Protein AF-A0A844GE76-F1 (afdb_monomer)

Organism: NCBI:txid2675226

Solvent-accessible surface area (backbone atoms only — not comparable to full-atom values): 5757 Å² total; per-residue (Å²): 130,85,81,65,62,63,61,54,39,50,53,49,34,41,53,36,42,51,51,42,37,50,29,60,76,69,66,41,64,89,55,37,62,63,42,48,53,51,31,50,55,39,46,53,51,49,54,50,45,46,73,75,65,51,81,76,52,75,66,51,49,54,48,51,52,51,38,51,53,47,51,53,51,43,51,52,54,53,53,54,50,53,52,51,53,54,53,52,52,51,52,53,53,52,51,53,52,49,45,69,73,68,62,126

pLDDT: mean 92.46, std 10.25, range [39.12, 98.38]

Mean predicted aligned error: 5.04 Å

Radius of gyration: 20.57 Å; Cα contacts (8 Å, |Δi|>4): 56; chains: 1; bounding box: 53×22×64 Å

Secondary structure (DSSP, 8-state):
----HHHHHHHHHHHHHHHHHHHHHTT-HHHHHHHHHHHHHHHHHHHHHHHTTPPPPHHHHHHHHHHHHHHHHHHHHHHHHHHHHHHHHHHHHHHHHHHHHH--

Structure (mmCIF, N/CA/C/O backbone):
data_AF-A0A844GE76-F1
#
_entry.id   AF-A0A844GE76-F1
#
loop_
_atom_site.group_PDB
_atom_site.id
_atom_site.type_symbol
_atom_site.label_atom_id
_atom_site.label_alt_id
_atom_site.label_comp_id
_atom_site.label_asym_id
_atom_site.label_entity_id
_atom_site.label_seq_id
_atom_site.pdbx_PDB_ins_code
_atom_site.Cartn_x
_atom_site.Cartn_y
_atom_site.Cartn_z
_atom_site.occupancy
_atom_site.B_iso_or_equiv
_atom_site.auth_seq_id
_atom_site.auth_comp_id
_atom_site.auth_asym_id
_atom_site.auth_atom_id
_atom_site.pdbx_PDB_model_num
ATOM 1 N N . MET A 1 1 ? -15.364 6.011 30.768 1.00 39.12 1 MET A N 1
ATOM 2 C CA . MET A 1 1 ? -15.535 5.938 29.303 1.00 39.12 1 MET A CA 1
ATOM 3 C C . MET A 1 1 ? -14.552 4.885 2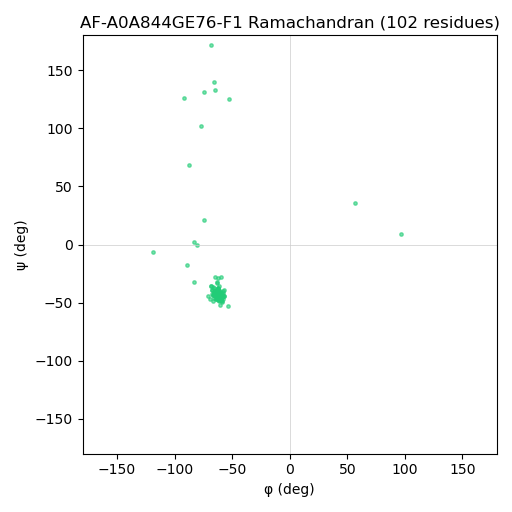8.827 1.00 39.12 1 MET A C 1
ATOM 5 O O . MET A 1 1 ? -13.398 5.011 29.217 1.00 39.12 1 MET A O 1
ATOM 9 N N . PRO A 1 2 ? -14.982 3.798 28.168 1.00 44.31 2 PRO A N 1
ATOM 10 C CA . PRO A 1 2 ? -14.039 2.800 27.675 1.00 44.31 2 PRO A CA 1
ATOM 11 C C . PRO A 1 2 ? -13.168 3.427 26.575 1.00 44.31 2 PRO A C 1
ATOM 13 O O . PRO A 1 2 ? -13.649 4.252 25.802 1.00 44.31 2 PRO A O 1
ATOM 16 N N . ASP A 1 3 ? -11.881 3.093 26.597 1.00 51.91 3 ASP A N 1
ATOM 17 C CA . ASP A 1 3 ? -10.811 3.658 25.772 1.00 51.91 3 ASP A CA 1
ATOM 18 C C . ASP A 1 3 ? -11.127 3.617 24.263 1.00 51.91 3 ASP A C 1
ATOM 20 O O . ASP A 1 3 ? -11.341 2.547 23.702 1.00 51.91 3 ASP A O 1
ATOM 24 N N . ASN A 1 4 ? -11.061 4.766 23.580 1.00 65.81 4 ASN A N 1
ATOM 25 C CA . ASN A 1 4 ? -11.274 4.915 22.127 1.00 65.81 4 ASN A CA 1
ATOM 26 C C . ASN A 1 4 ? -10.097 4.400 21.261 1.00 65.81 4 ASN A C 1
ATOM 28 O O . ASN A 1 4 ? -9.922 4.809 20.117 1.00 65.81 4 ASN A O 1
ATOM 32 N N . LYS A 1 5 ? -9.253 3.516 21.809 1.00 85.81 5 LYS A N 1
ATOM 33 C CA . LYS A 1 5 ? -7.946 3.149 21.236 1.00 85.81 5 LYS A CA 1
ATOM 34 C C . LYS A 1 5 ? -8.053 2.478 19.866 1.00 85.81 5 LYS A C 1
ATOM 36 O O . LYS A 1 5 ? -7.220 2.749 19.005 1.00 85.81 5 LYS A O 1
ATOM 41 N N . LEU A 1 6 ? -9.054 1.621 19.652 1.00 93.38 6 LEU A N 1
ATOM 42 C CA . LEU A 1 6 ? -9.251 0.957 18.362 1.00 93.38 6 LEU A CA 1
ATOM 43 C C . LEU A 1 6 ? -9.749 1.923 17.283 1.00 93.38 6 LEU A C 1
ATOM 45 O O . LEU A 1 6 ? -9.214 1.904 16.179 1.00 93.38 6 LEU A O 1
ATOM 49 N N . ALA A 1 7 ? -10.715 2.788 17.596 1.00 94.31 7 ALA A N 1
ATOM 50 C CA . ALA A 1 7 ? -11.217 3.779 16.644 1.00 94.31 7 ALA A CA 1
ATOM 51 C C . ALA A 1 7 ? -10.105 4.757 16.223 1.00 94.31 7 ALA A C 1
ATOM 53 O O . ALA A 1 7 ? -9.922 5.020 15.036 1.00 94.31 7 ALA A O 1
ATOM 54 N N . ASP A 1 8 ? -9.280 5.206 17.176 1.00 95.31 8 ASP A N 1
ATOM 55 C CA . ASP A 1 8 ? -8.118 6.051 16.883 1.00 95.31 8 ASP A CA 1
ATOM 56 C C . ASP A 1 8 ? -7.123 5.331 15.952 1.00 95.31 8 ASP A C 1
ATOM 58 O O . ASP A 1 8 ? -6.596 5.932 15.014 1.00 95.31 8 ASP A O 1
ATOM 62 N N . LYS A 1 9 ? -6.905 4.023 16.153 1.00 96.31 9 LYS A N 1
ATOM 63 C CA . LYS A 1 9 ? -6.057 3.201 15.273 1.00 96.31 9 LYS A CA 1
ATOM 64 C C . LYS A 1 9 ? -6.657 2.991 13.885 1.00 96.31 9 LYS A C 1
ATOM 66 O O . LYS A 1 9 ? -5.918 2.981 12.906 1.00 96.31 9 LYS A O 1
ATOM 71 N N . VAL A 1 10 ? -7.977 2.864 13.775 1.00 97.56 10 VAL A N 1
ATOM 72 C CA . VAL A 1 10 ? -8.673 2.787 12.481 1.00 97.56 10 VAL A CA 1
ATOM 73 C C . VAL A 1 10 ? -8.525 4.102 11.707 1.00 97.56 10 VAL A C 1
ATOM 75 O O . VAL A 1 10 ? -8.218 4.075 10.514 1.00 97.56 10 VAL A O 1
ATOM 78 N N . LEU A 1 11 ? -8.655 5.248 12.379 1.00 97.62 11 LEU A N 1
ATOM 79 C CA . LEU A 1 11 ? -8.423 6.564 11.774 1.00 97.62 11 LEU A CA 1
ATOM 80 C C . LEU A 1 11 ? -6.957 6.764 11.366 1.00 97.62 11 LEU A C 1
ATOM 82 O O . LEU A 1 11 ? -6.677 7.278 10.282 1.00 97.62 11 LEU A O 1
ATOM 86 N N . GLU A 1 12 ? -6.013 6.329 12.202 1.00 97.88 12 GLU A N 1
ATOM 87 C CA . GLU A 1 12 ? -4.584 6.359 11.880 1.00 97.88 12 GLU A CA 1
ATOM 88 C C . GLU A 1 12 ? -4.271 5.514 10.638 1.00 97.88 12 GLU A C 1
ATOM 90 O O . GLU A 1 12 ? -3.570 5.982 9.738 1.00 97.88 12 GLU A O 1
ATOM 95 N N . LEU A 1 13 ? -4.833 4.305 10.554 1.00 98.19 13 LEU A N 1
ATOM 96 C CA . LEU A 1 13 ? -4.685 3.422 9.401 1.00 98.19 13 LEU A CA 1
ATOM 97 C C . LEU A 1 13 ? -5.252 4.057 8.125 1.00 98.19 13 LEU A C 1
ATOM 99 O O . LEU A 1 13 ? -4.625 3.967 7.069 1.00 98.19 13 LEU A O 1
ATOM 103 N N . ALA A 1 14 ? -6.402 4.729 8.219 1.00 98.31 14 ALA A N 1
ATOM 104 C CA . ALA A 1 14 ? -7.006 5.443 7.097 1.00 98.31 14 ALA A CA 1
ATOM 105 C C . ALA A 1 14 ? -6.138 6.601 6.598 1.00 98.31 14 ALA A C 1
ATOM 107 O O . ALA A 1 14 ? -5.917 6.737 5.394 1.00 98.31 14 ALA A O 1
ATOM 108 N N . ARG A 1 15 ? -5.575 7.392 7.517 1.00 98.38 15 ARG A N 1
ATOM 109 C CA . ARG A 1 15 ? -4.623 8.456 7.174 1.00 98.38 15 ARG A CA 1
ATOM 110 C C . ARG A 1 15 ? -3.388 7.888 6.468 1.00 98.38 15 ARG A C 1
ATOM 112 O O . ARG A 1 15 ? -2.999 8.399 5.423 1.00 98.38 15 ARG A O 1
ATOM 119 N N . LEU A 1 16 ? -2.796 6.821 7.010 1.00 98.12 16 LEU A N 1
ATOM 120 C CA . LEU A 1 16 ? -1.626 6.168 6.414 1.00 98.12 16 LEU A CA 1
ATOM 121 C C . LEU A 1 16 ? -1.937 5.593 5.025 1.00 98.12 16 LEU A C 1
ATOM 123 O O . LEU A 1 16 ? -1.103 5.690 4.129 1.00 98.12 16 LEU A O 1
ATOM 127 N N . ALA A 1 17 ? -3.134 5.037 4.819 1.00 97.94 17 ALA A N 1
ATOM 128 C CA . ALA A 1 17 ? -3.564 4.542 3.513 1.00 97.94 17 ALA A CA 1
ATOM 129 C C . ALA A 1 17 ? -3.636 5.651 2.459 1.00 97.94 17 ALA A C 1
ATOM 131 O O . ALA A 1 17 ? -3.130 5.472 1.350 1.00 97.94 17 ALA A O 1
ATOM 132 N N . GLU A 1 18 ? -4.191 6.809 2.813 1.00 97.75 18 GLU A N 1
ATOM 133 C CA . GLU A 1 18 ? -4.240 7.957 1.906 1.00 97.75 18 GLU A CA 1
ATOM 134 C C . GLU A 1 18 ? -2.850 8.558 1.643 1.00 97.75 18 GLU A C 1
ATOM 136 O O . GLU A 1 18 ? -2.552 8.961 0.518 1.00 97.75 18 GLU A O 1
ATOM 141 N N . GLU A 1 19 ? -1.962 8.569 2.640 1.00 97.25 19 GLU A N 1
ATOM 142 C CA . GLU A 1 19 ? -0.574 9.016 2.468 1.00 97.25 19 GLU A CA 1
ATOM 143 C C . GLU A 1 19 ? 0.223 8.092 1.547 1.00 97.25 19 GLU A C 1
ATOM 145 O O . GLU A 1 19 ? 0.929 8.574 0.660 1.00 97.25 19 GLU A O 1
ATOM 150 N N . VAL A 1 20 ? 0.072 6.772 1.699 1.00 97.25 20 VAL A N 1
ATOM 151 C CA . VAL A 1 20 ? 0.656 5.786 0.778 1.00 97.25 20 VAL A CA 1
ATOM 152 C C . VAL A 1 20 ? 0.096 5.986 -0.630 1.00 97.25 20 VAL A C 1
ATOM 154 O O . VAL A 1 20 ? 0.868 6.054 -1.585 1.00 97.25 20 VAL A O 1
ATOM 157 N N . ARG A 1 21 ? -1.225 6.148 -0.775 1.00 96.31 21 ARG A N 1
ATOM 158 C CA . ARG A 1 21 ? -1.862 6.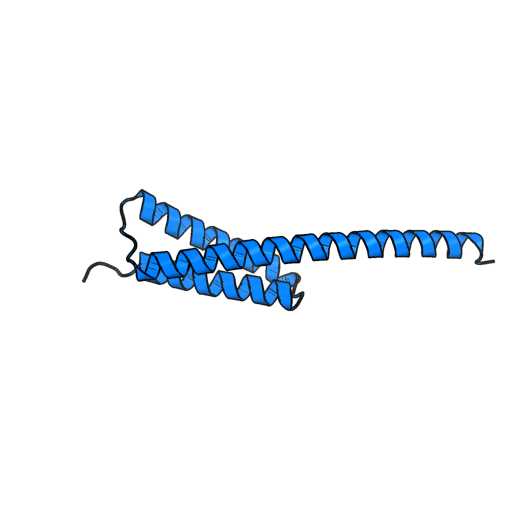394 -2.077 1.00 96.31 21 ARG A CA 1
ATOM 159 C C . ARG A 1 21 ? -1.317 7.651 -2.747 1.00 96.31 21 ARG A C 1
ATOM 161 O O . ARG A 1 21 ? -0.879 7.591 -3.894 1.00 96.31 21 ARG A O 1
ATOM 168 N N . THR A 1 22 ? -1.266 8.761 -2.016 1.00 95.94 22 THR A N 1
ATOM 169 C CA . THR A 1 22 ? -0.706 10.034 -2.492 1.00 95.94 22 THR A CA 1
ATOM 170 C C . THR A 1 22 ? 0.754 9.868 -2.902 1.00 95.94 22 THR A C 1
ATOM 172 O O . THR A 1 22 ? 1.154 10.304 -3.977 1.00 95.94 22 THR A O 1
ATOM 175 N N . CYS A 1 23 ? 1.546 9.173 -2.087 1.00 95.44 23 CYS A N 1
ATOM 176 C CA . CYS A 1 23 ? 2.948 8.894 -2.364 1.00 95.44 23 CYS A CA 1
ATOM 177 C C . CYS A 1 23 ? 3.143 8.115 -3.678 1.00 95.44 23 CYS A C 1
ATOM 179 O O . CYS A 1 23 ? 4.027 8.463 -4.464 1.00 95.44 23 CYS A O 1
ATOM 181 N N . VAL A 1 24 ? 2.301 7.112 -3.949 1.00 94.44 24 VAL A N 1
ATOM 182 C CA . VAL A 1 24 ? 2.336 6.340 -5.202 1.00 94.44 24 VAL A CA 1
ATOM 183 C C . VAL A 1 24 ? 1.897 7.186 -6.397 1.00 94.44 24 VAL A C 1
ATOM 185 O O . VAL A 1 24 ? 2.597 7.205 -7.409 1.00 94.44 24 VAL A O 1
ATOM 188 N N . VAL A 1 25 ? 0.792 7.930 -6.276 1.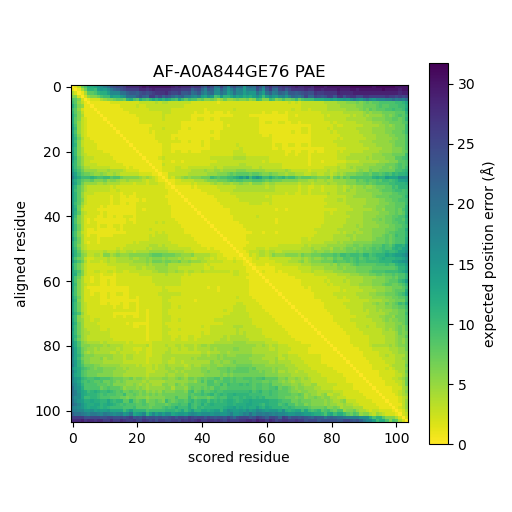00 94.00 25 VAL A N 1
ATOM 189 C CA . VAL A 1 25 ? 0.282 8.817 -7.338 1.00 94.00 25 VAL A CA 1
ATOM 190 C C . VAL A 1 25 ? 1.312 9.887 -7.711 1.00 94.00 25 VAL A C 1
ATOM 192 O O . VAL A 1 25 ? 1.556 10.138 -8.890 1.00 94.00 25 VAL A O 1
ATOM 195 N N . GLU A 1 26 ? 1.967 10.483 -6.717 1.00 94.12 26 GLU A N 1
ATOM 196 C CA . GLU A 1 26 ? 2.991 11.514 -6.908 1.00 94.12 26 GLU A CA 1
ATOM 197 C C . GLU A 1 26 ? 4.389 10.946 -7.201 1.00 94.12 26 GLU A C 1
ATOM 199 O O . GLU A 1 26 ? 5.340 11.7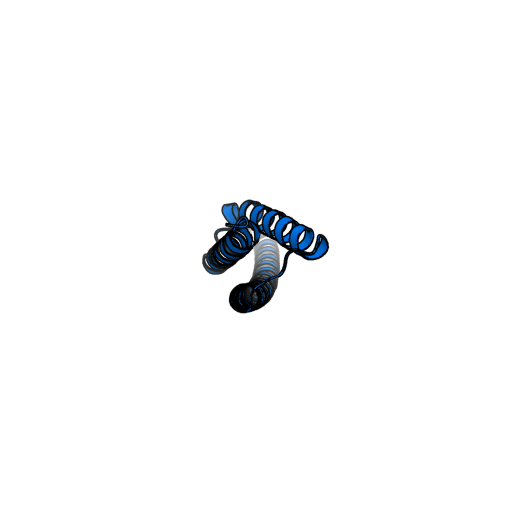17 -7.342 1.00 94.12 26 GLU A O 1
ATOM 204 N N . ARG A 1 27 ? 4.538 9.616 -7.300 1.00 89.81 27 ARG A N 1
ATOM 205 C CA . ARG A 1 27 ? 5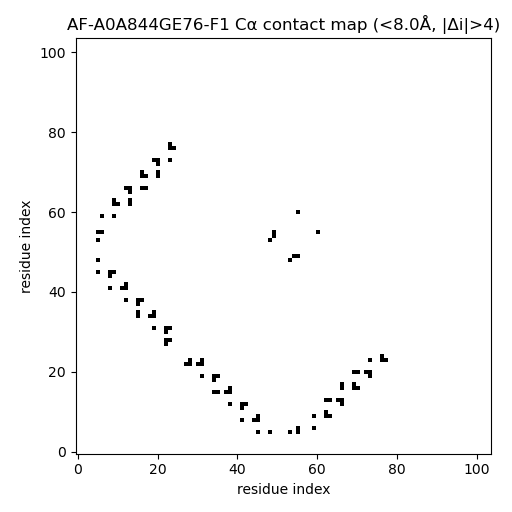.815 8.939 -7.585 1.00 89.81 27 ARG A CA 1
ATOM 206 C C . ARG A 1 27 ? 6.934 9.289 -6.583 1.00 89.81 27 ARG A C 1
ATOM 208 O O . ARG A 1 27 ? 8.107 9.379 -6.940 1.00 89.81 27 ARG A O 1
ATOM 215 N N . LYS A 1 28 ? 6.591 9.485 -5.306 1.00 90.88 28 LYS A N 1
ATOM 216 C CA . LYS A 1 28 ? 7.526 9.855 -4.222 1.00 90.88 28 LYS A CA 1
ATOM 217 C C . LYS A 1 28 ? 8.166 8.627 -3.564 1.00 90.88 28 LYS A C 1
ATOM 219 O O . LYS A 1 28 ? 7.910 8.324 -2.403 1.00 90.88 28 LYS A O 1
ATOM 224 N N . PHE A 1 29 ? 9.016 7.914 -4.295 1.00 78.06 29 PHE A N 1
ATOM 225 C CA . PHE A 1 29 ? 9.475 6.569 -3.911 1.00 78.06 29 PHE A CA 1
ATOM 226 C C . PHE A 1 29 ? 10.269 6.483 -2.607 1.00 78.06 29 PHE A C 1
ATOM 228 O O . PHE A 1 29 ? 10.123 5.502 -1.879 1.00 78.06 29 PHE A O 1
ATOM 235 N N . ASP A 1 30 ? 11.035 7.518 -2.267 1.00 88.38 30 ASP A N 1
ATOM 236 C CA . ASP A 1 30 ? 11.826 7.538 -1.030 1.00 88.38 30 ASP A CA 1
ATOM 237 C C . ASP A 1 30 ? 10.941 7.471 0.226 1.00 88.38 30 ASP A C 1
ATOM 239 O O . ASP A 1 30 ? 11.341 6.926 1.255 1.00 88.38 30 ASP A O 1
ATOM 243 N N . ALA A 1 31 ? 9.711 7.988 0.135 1.00 89.69 31 ALA A N 1
ATOM 244 C CA . ALA A 1 31 ? 8.743 7.979 1.227 1.00 89.69 31 ALA A CA 1
ATOM 245 C C . ALA A 1 31 ? 7.860 6.717 1.245 1.00 89.69 31 ALA A C 1
ATOM 247 O O . ALA A 1 31 ? 7.263 6.409 2.277 1.00 89.69 31 ALA A O 1
ATOM 248 N N . LEU A 1 32 ? 7.789 5.959 0.144 1.00 92.44 32 LEU A N 1
ATOM 249 C CA . LEU A 1 32 ? 6.833 4.858 -0.005 1.00 92.44 32 LEU A CA 1
ATOM 250 C C . LEU A 1 32 ? 7.122 3.698 0.949 1.00 92.44 32 LEU A C 1
ATOM 252 O O . LEU A 1 32 ? 6.218 3.209 1.626 1.00 92.44 32 LEU A O 1
ATOM 256 N N . ALA A 1 33 ? 8.379 3.256 1.004 1.00 91.94 33 ALA A N 1
ATOM 257 C CA . ALA A 1 33 ? 8.792 2.139 1.849 1.00 91.94 33 ALA A CA 1
ATOM 258 C C . ALA A 1 33 ? 8.541 2.398 3.350 1.00 91.94 33 ALA A C 1
ATOM 260 O O . ALA A 1 33 ? 7.877 1.568 3.979 1.00 91.94 33 ALA A O 1
ATOM 261 N N . PRO A 1 34 ? 8.988 3.527 3.946 1.00 95.62 34 PRO A N 1
ATOM 262 C CA . PRO A 1 34 ? 8.716 3.792 5.357 1.00 95.62 34 PRO A CA 1
ATOM 263 C C . PRO A 1 34 ? 7.222 3.993 5.653 1.00 95.62 34 PRO A C 1
ATOM 265 O O . PRO A 1 34 ? 6.754 3.501 6.679 1.00 95.62 34 PRO A O 1
ATOM 268 N N . LEU A 1 35 ? 6.454 4.647 4.770 1.00 96.25 35 LEU A N 1
ATOM 269 C CA . LEU A 1 35 ? 5.005 4.821 4.959 1.00 96.25 35 LEU A CA 1
ATOM 270 C C . LEU A 1 35 ? 4.247 3.489 4.894 1.00 96.25 35 LEU A C 1
ATOM 272 O O . LEU A 1 35 ? 3.391 3.229 5.736 1.00 96.25 35 LEU A O 1
ATOM 276 N N . SER A 1 36 ? 4.600 2.615 3.949 1.00 95.19 36 SER A N 1
ATOM 277 C CA . SER A 1 36 ? 3.982 1.287 3.825 1.00 95.19 36 SER A CA 1
ATOM 278 C C . SER A 1 36 ? 4.259 0.421 5.057 1.00 95.19 36 SER A C 1
ATOM 280 O O . SER A 1 36 ? 3.366 -0.270 5.541 1.00 95.19 36 SER A O 1
ATOM 282 N N . ALA A 1 37 ? 5.473 0.495 5.615 1.00 96.19 37 ALA A N 1
ATOM 283 C CA . ALA A 1 37 ? 5.816 -0.212 6.849 1.00 96.19 37 ALA A CA 1
ATOM 284 C C . ALA A 1 37 ? 5.007 0.297 8.057 1.00 96.19 37 ALA A C 1
ATOM 286 O O . ALA A 1 37 ? 4.539 -0.501 8.867 1.00 96.19 37 ALA A O 1
ATOM 287 N N . GLN A 1 38 ? 4.802 1.615 8.164 1.00 97.50 38 GLN A N 1
ATOM 288 C CA . GLN A 1 38 ? 3.948 2.198 9.205 1.00 97.50 38 GLN A CA 1
ATOM 289 C C . GLN A 1 38 ? 2.485 1.772 9.043 1.00 97.50 38 GLN A C 1
ATOM 291 O O . GLN A 1 38 ? 1.838 1.424 10.032 1.00 97.50 38 GLN A O 1
ATOM 296 N N . GLN A 1 39 ? 1.973 1.764 7.807 1.00 97.75 39 GLN A N 1
ATOM 297 C CA . GLN A 1 39 ? 0.621 1.300 7.504 1.00 97.75 39 GLN A CA 1
ATOM 298 C C . GLN A 1 39 ? 0.422 -0.161 7.932 1.00 97.75 39 GLN A C 1
ATOM 300 O O . GLN A 1 39 ? -0.583 -0.473 8.570 1.00 97.75 39 GLN A O 1
ATOM 305 N N . GLU A 1 40 ? 1.378 -1.042 7.627 1.00 97.06 40 GLU A N 1
ATOM 306 C CA . GLU A 1 40 ? 1.284 -2.464 7.970 1.00 97.06 40 GLU A CA 1
ATOM 307 C C . GLU A 1 40 ? 1.341 -2.693 9.488 1.00 97.06 40 GLU A C 1
ATOM 309 O O . GLU A 1 40 ? 0.506 -3.411 10.029 1.00 97.06 40 GLU A O 1
ATOM 314 N N . LEU A 1 41 ? 2.229 -1.998 10.208 1.00 97.25 41 LEU A N 1
ATOM 315 C CA . LEU A 1 41 ? 2.281 -2.058 11.675 1.00 97.25 41 LEU A CA 1
ATOM 316 C C . LEU A 1 41 ? 0.957 -1.599 12.319 1.00 97.25 41 LEU A C 1
ATOM 318 O O . LEU A 1 41 ? 0.469 -2.187 13.292 1.00 97.25 41 LEU A O 1
ATOM 322 N N . CYS A 1 42 ? 0.363 -0.529 11.784 1.00 97.25 42 CYS A N 1
ATOM 323 C CA . CYS A 1 42 ? 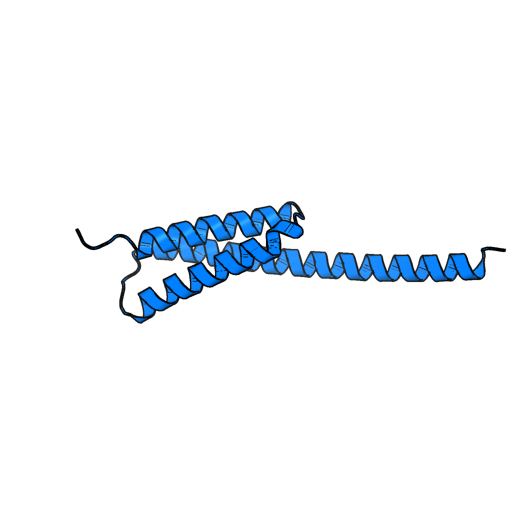-0.921 -0.023 12.255 1.00 97.25 42 CYS A CA 1
ATOM 324 C C . CYS A 1 42 ? -2.044 -1.040 11.994 1.00 97.25 42 CYS A C 1
ATOM 326 O O . CYS A 1 42 ? -2.839 -1.331 12.890 1.00 97.25 42 CYS A O 1
ATOM 328 N N . LEU A 1 43 ? -2.058 -1.656 10.808 1.00 96.88 43 LEU A N 1
ATOM 329 C CA . LEU A 1 43 ? -2.997 -2.719 10.462 1.00 96.88 43 LEU A CA 1
ATOM 330 C C . LEU A 1 43 ? -2.870 -3.927 11.393 1.00 96.88 43 LEU A C 1
ATOM 332 O O . LEU A 1 43 ? -3.886 -4.415 11.885 1.00 96.88 43 LEU A O 1
ATOM 336 N N . GLU A 1 44 ? -1.653 -4.401 11.662 1.00 97.25 44 GLU A N 1
ATOM 337 C CA . GLU A 1 44 ? -1.416 -5.505 12.598 1.00 97.25 44 GLU A CA 1
ATOM 338 C C . GLU A 1 44 ? -1.985 -5.194 13.986 1.00 97.25 44 GLU A C 1
ATOM 340 O O . GLU A 1 44 ? -2.609 -6.054 14.612 1.00 97.25 44 GLU A O 1
ATOM 345 N N . THR A 1 45 ? -1.844 -3.944 14.435 1.00 95.88 45 THR A N 1
ATOM 346 C CA . THR A 1 45 ? -2.403 -3.470 15.708 1.00 95.88 45 THR A CA 1
ATOM 347 C C . THR A 1 45 ? -3.934 -3.523 15.707 1.00 95.88 45 THR A C 1
ATOM 349 O O . THR A 1 45 ? -4.529 -4.060 16.642 1.00 95.88 45 THR A O 1
ATOM 352 N N . VAL A 1 46 ? -4.580 -3.025 14.646 1.00 96.19 46 VAL A N 1
ATOM 353 C CA . VAL A 1 46 ? -6.045 -3.086 14.480 1.00 96.19 46 VAL A CA 1
ATOM 354 C C . VAL A 1 46 ? -6.528 -4.539 14.451 1.00 96.19 46 VAL A C 1
ATOM 356 O O . VAL A 1 46 ? -7.472 -4.899 15.154 1.00 96.19 46 VAL A O 1
ATOM 359 N N . LEU A 1 47 ? -5.864 -5.406 13.681 1.00 95.75 47 LEU A N 1
ATOM 360 C CA . LEU A 1 47 ? -6.218 -6.823 13.576 1.00 95.75 47 LEU A CA 1
ATOM 361 C C . LEU A 1 47 ? -6.073 -7.552 14.915 1.00 95.75 47 LEU A C 1
ATOM 363 O O . LEU A 1 47 ? -6.907 -8.398 15.244 1.00 95.75 47 LEU A O 1
ATOM 367 N N . LEU A 1 48 ? -5.031 -7.242 15.687 1.00 95.69 48 LEU A N 1
ATOM 368 C CA . LEU A 1 48 ? -4.815 -7.827 17.005 1.00 95.69 48 LEU A CA 1
ATOM 369 C C . LEU A 1 48 ? -5.927 -7.434 17.984 1.00 95.69 48 LEU A C 1
ATOM 371 O O . LEU A 1 48 ? -6.477 -8.317 18.639 1.00 95.69 48 LEU A O 1
ATOM 375 N N . ALA A 1 49 ? -6.293 -6.152 18.043 1.00 93.31 49 ALA A N 1
ATOM 376 C CA . ALA A 1 49 ? -7.377 -5.653 18.893 1.00 93.31 49 ALA A CA 1
ATOM 377 C C . ALA A 1 49 ? -8.715 -6.349 18.581 1.00 93.31 49 ALA A C 1
ATOM 379 O O . ALA A 1 49 ? -9.383 -6.879 19.472 1.00 93.31 49 ALA A O 1
ATOM 380 N N . VAL A 1 50 ? -9.060 -6.467 17.295 1.00 93.69 50 VAL A N 1
ATOM 381 C CA . VAL A 1 50 ? -10.274 -7.175 16.856 1.00 93.69 50 VAL A CA 1
ATOM 382 C C . VAL A 1 50 ? -10.231 -8.659 17.238 1.00 93.69 50 VAL A C 1
ATOM 384 O O . VAL A 1 50 ? -11.226 -9.209 17.709 1.00 93.69 50 VAL A O 1
ATOM 387 N N . ARG A 1 51 ? -9.075 -9.325 17.099 1.00 93.56 51 ARG A N 1
ATOM 388 C CA . ARG A 1 51 ? -8.895 -10.729 17.527 1.00 93.56 51 ARG A CA 1
ATOM 389 C C . ARG A 1 51 ? -9.025 -10.915 19.039 1.00 93.56 51 ARG A C 1
ATOM 391 O O . ARG A 1 51 ? -9.415 -11.994 19.474 1.00 93.56 51 ARG A O 1
ATOM 398 N N . GLN A 1 52 ? -8.707 -9.889 19.824 1.00 93.88 52 GLN A N 1
ATOM 399 C CA . GLN A 1 52 ? -8.869 -9.884 21.281 1.00 93.88 52 GLN A CA 1
ATOM 400 C C . GLN A 1 52 ? -10.309 -9.584 21.726 1.00 93.88 52 GLN A C 1
ATOM 402 O O . GLN A 1 52 ? -10.600 -9.623 22.920 1.00 93.88 52 GLN A O 1
ATOM 407 N N . GLY A 1 53 ? -11.225 -9.357 20.779 1.00 92.00 53 GLY A N 1
ATOM 408 C CA . GLY A 1 53 ? -12.649 -9.169 21.045 1.00 92.00 53 GLY A CA 1
ATOM 409 C C . GLY A 1 53 ? -13.082 -7.708 21.135 1.00 92.00 53 GLY A C 1
ATOM 410 O O . GLY A 1 53 ? -14.229 -7.452 21.504 1.00 92.00 53 GLY A O 1
ATOM 411 N N . GLU A 1 54 ? -12.215 -6.751 20.787 1.00 92.75 54 GLU A N 1
ATOM 412 C CA . GLU A 1 54 ? -12.645 -5.364 20.618 1.00 92.75 54 GLU A CA 1
ATOM 413 C C . GLU A 1 54 ? -13.617 -5.252 19.433 1.00 92.75 54 GLU A C 1
ATOM 415 O O . GLU A 1 54 ? -13.401 -5.810 18.354 1.00 92.75 54 GLU A O 1
ATOM 420 N N . SER A 1 55 ? -14.728 -4.546 19.643 1.00 92.50 55 SER A N 1
ATOM 421 C CA . SER A 1 55 ? -15.788 -4.435 18.642 1.00 92.50 55 SER A CA 1
ATOM 422 C C . SER A 1 55 ? -15.578 -3.213 17.761 1.00 92.50 55 SER A C 1
ATOM 424 O O . SER A 1 55 ? -15.554 -2.090 18.252 1.00 92.50 55 SER A O 1
ATOM 426 N N . LEU A 1 56 ? -15.554 -3.429 16.447 1.00 93.25 56 LEU A N 1
ATOM 427 C CA . LEU A 1 56 ? -15.630 -2.353 15.459 1.00 93.25 56 LEU A CA 1
ATOM 428 C C . LEU A 1 56 ? -17.056 -1.809 15.371 1.00 93.25 56 LEU A C 1
ATOM 430 O O . LEU A 1 56 ? -18.008 -2.588 15.199 1.00 93.25 56 LEU A O 1
ATOM 434 N N . SER A 1 57 ? -17.190 -0.486 15.419 1.00 94.88 57 SER A N 1
ATOM 435 C CA . SER A 1 57 ? -18.443 0.203 15.115 1.00 94.88 57 SER A CA 1
ATOM 436 C C . SER A 1 57 ? -18.799 0.093 13.623 1.00 94.88 57 SER A C 1
ATOM 438 O O . SER A 1 57 ? -18.023 -0.406 12.803 1.00 94.88 57 SER A O 1
ATOM 440 N N . GLY A 1 58 ? -20.003 0.535 13.246 1.00 95.38 58 GLY A N 1
ATOM 441 C CA . GLY A 1 58 ? -20.395 0.605 11.833 1.00 95.38 58 GLY A CA 1
ATOM 442 C C . GLY A 1 58 ? -19.520 1.572 11.027 1.00 95.38 58 GLY A C 1
ATOM 443 O O . GLY A 1 58 ? -19.143 1.254 9.902 1.00 95.38 58 GLY A O 1
ATOM 444 N N . GLU A 1 59 ? -19.150 2.700 11.635 1.00 96.25 59 GLU A N 1
ATOM 445 C CA . GLU A 1 59 ? -18.270 3.712 11.044 1.00 96.25 59 GLU A CA 1
ATOM 446 C C . GLU A 1 59 ? -16.855 3.162 10.831 1.00 96.25 59 GLU A C 1
ATOM 448 O O . GLU A 1 59 ? -16.330 3.247 9.721 1.00 96.25 59 GLU A O 1
ATOM 453 N N . ASP A 1 60 ? -16.286 2.475 11.829 1.00 96.31 60 ASP A N 1
ATOM 454 C CA . ASP A 1 60 ? -14.957 1.859 11.706 1.00 96.31 60 ASP A CA 1
ATOM 455 C C . ASP A 1 60 ? -14.898 0.862 10.544 1.00 96.31 60 ASP A C 1
ATOM 457 O O . ASP A 1 60 ? -13.938 0.826 9.775 1.00 96.31 60 ASP A O 1
ATOM 461 N N . ARG A 1 61 ? -15.951 0.053 10.374 1.00 96.75 61 ARG A N 1
ATOM 462 C CA . ARG A 1 61 ? -16.038 -0.908 9.264 1.00 96.75 61 ARG A CA 1
ATOM 463 C C . ARG A 1 61 ? -16.076 -0.206 7.911 1.00 96.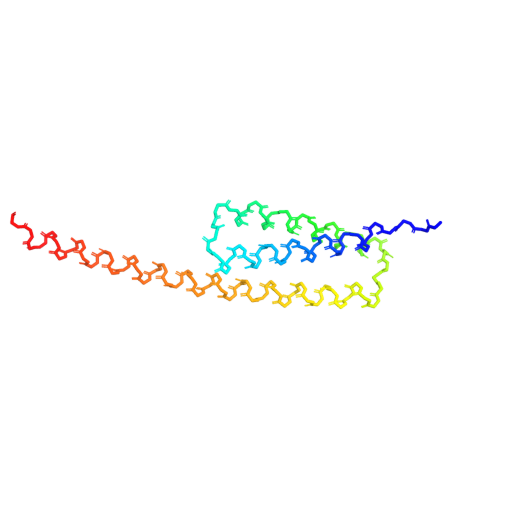75 61 ARG A C 1
ATOM 465 O O . ARG A 1 61 ? -15.441 -0.683 6.974 1.00 96.75 61 ARG A O 1
ATOM 472 N N . GLN A 1 62 ? -16.798 0.907 7.803 1.00 98.00 62 GLN A N 1
ATOM 473 C CA . GLN A 1 62 ? -16.868 1.693 6.572 1.00 98.00 62 GLN A CA 1
ATOM 474 C C . GLN A 1 62 ? -15.517 2.348 6.241 1.00 98.00 62 GLN A C 1
ATOM 476 O O . GLN A 1 62 ? -15.091 2.350 5.082 1.00 98.00 62 GLN A O 1
ATOM 481 N N . ILE A 1 63 ? -14.803 2.837 7.257 1.00 98.00 63 ILE A N 1
ATOM 482 C CA . ILE A 1 63 ? -13.443 3.358 7.099 1.00 98.00 63 ILE A CA 1
ATOM 483 C C . ILE A 1 63 ? -12.507 2.247 6.604 1.00 98.00 63 ILE A C 1
ATOM 485 O O . ILE A 1 63 ? -11.805 2.430 5.612 1.00 98.00 63 ILE A O 1
ATOM 489 N N . LEU A 1 64 ? -12.545 1.062 7.219 1.00 97.62 64 LEU A N 1
ATOM 490 C CA . LEU A 1 64 ? -11.711 -0.075 6.812 1.00 97.62 64 LEU A CA 1
ATOM 491 C C . LEU A 1 64 ? -12.017 -0.574 5.389 1.00 97.62 64 LEU A C 1
ATOM 493 O O . LEU A 1 64 ? -11.104 -0.998 4.684 1.00 97.62 64 LEU A O 1
ATOM 497 N N . GLN A 1 65 ? -13.270 -0.491 4.931 1.00 97.94 65 GLN A N 1
ATOM 498 C CA . GLN A 1 65 ? -13.625 -0.778 3.533 1.00 97.94 65 GLN A CA 1
ATOM 499 C C . GLN A 1 65 ? -13.002 0.234 2.562 1.00 97.94 65 GLN A C 1
ATOM 501 O O . GLN A 1 65 ? -12.494 -0.151 1.506 1.00 97.94 65 GLN A O 1
ATOM 506 N N . THR A 1 66 ? -12.990 1.516 2.935 1.00 97.50 66 THR A N 1
ATOM 507 C CA . THR A 1 66 ? -12.295 2.560 2.165 1.00 97.50 66 THR A CA 1
ATOM 508 C C . THR A 1 66 ? -10.796 2.275 2.095 1.00 97.50 66 THR A C 1
ATOM 510 O O . THR A 1 66 ? -10.223 2.291 1.008 1.00 97.50 66 THR A O 1
ATOM 513 N N . VAL A 1 67 ? -10.178 1.919 3.227 1.00 98.12 67 VAL A N 1
ATOM 514 C CA . VAL A 1 67 ? -8.759 1.532 3.289 1.00 98.12 67 VAL A CA 1
ATOM 515 C C . VAL A 1 67 ? -8.457 0.356 2.366 1.00 98.12 67 VAL A C 1
ATOM 517 O O . VAL A 1 67 ? -7.461 0.387 1.648 1.00 98.12 67 VAL A O 1
ATOM 520 N N . LEU A 1 68 ? -9.304 -0.677 2.358 1.00 97.50 68 LEU A N 1
ATOM 521 C CA . LEU A 1 68 ? -9.125 -1.827 1.473 1.00 97.50 68 LEU A CA 1
ATOM 522 C C . LEU A 1 68 ? -9.134 -1.399 -0.001 1.00 97.50 68 LEU A C 1
ATOM 524 O O . LEU A 1 68 ? -8.214 -1.742 -0.738 1.00 97.50 68 LEU A O 1
ATOM 528 N N . THR A 1 69 ? -10.111 -0.578 -0.386 1.00 97.62 69 THR A N 1
ATOM 529 C CA . THR A 1 69 ? -10.237 -0.049 -1.753 1.00 97.62 69 THR A CA 1
ATOM 530 C C . THR A 1 69 ? -8.998 0.759 -2.157 1.00 97.62 69 THR A C 1
ATOM 532 O O . THR A 1 69 ? -8.443 0.557 -3.235 1.00 97.62 69 THR A O 1
ATOM 535 N N . GLN A 1 70 ? -8.502 1.633 -1.273 1.00 97.00 70 GLN A N 1
ATOM 536 C CA . GLN A 1 70 ? -7.282 2.411 -1.520 1.00 97.00 70 GLN A CA 1
ATOM 537 C C . GLN A 1 70 ? -6.050 1.512 -1.690 1.00 97.00 70 GLN A C 1
ATOM 539 O O . GLN A 1 70 ? -5.191 1.790 -2.525 1.00 97.00 70 GLN A O 1
ATOM 544 N N . ARG A 1 71 ? -5.941 0.424 -0.916 1.00 96.75 71 ARG A N 1
ATOM 545 C CA . ARG A 1 71 ? -4.825 -0.526 -1.048 1.00 96.75 71 ARG A CA 1
ATOM 546 C C . ARG A 1 71 ? -4.876 -1.288 -2.369 1.00 96.75 71 ARG A C 1
ATOM 548 O O . ARG A 1 71 ? -3.826 -1.488 -2.973 1.00 96.75 71 ARG A O 1
ATOM 555 N N . GLU A 1 72 ? -6.060 -1.682 -2.826 1.00 97.38 72 GLU A N 1
ATOM 556 C CA . GLU A 1 72 ? -6.248 -2.318 -4.136 1.00 97.38 72 GLU A CA 1
ATOM 557 C C . GLU A 1 72 ? -5.862 -1.365 -5.281 1.00 97.38 72 GLU A C 1
ATOM 559 O O . GLU A 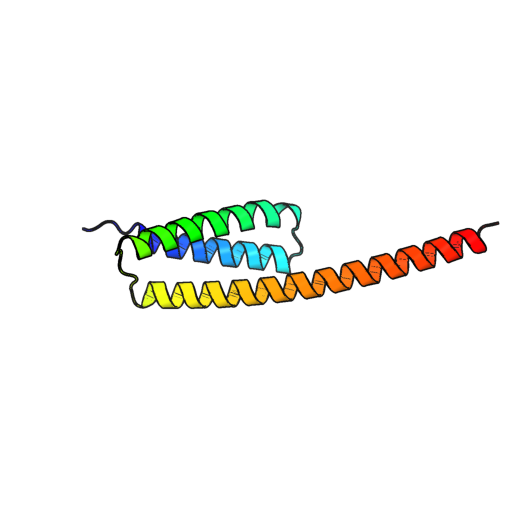1 72 ? -5.126 -1.755 -6.191 1.00 97.38 72 GLU A O 1
ATOM 564 N N . GLU A 1 73 ? -6.268 -0.093 -5.202 1.00 96.12 73 GLU A N 1
ATOM 565 C CA . GLU A 1 73 ? -5.861 0.951 -6.154 1.00 96.12 73 GLU A CA 1
ATOM 566 C C . GLU A 1 73 ? -4.334 1.118 -6.178 1.00 96.12 73 GLU A C 1
ATOM 568 O O . GLU A 1 73 ? -3.715 1.075 -7.243 1.00 96.12 73 GLU A O 1
ATOM 573 N N . VAL A 1 74 ? -3.705 1.234 -5.004 1.00 96.06 74 VAL A N 1
ATOM 574 C CA . VAL A 1 74 ? -2.244 1.324 -4.864 1.00 96.06 74 VAL A CA 1
ATOM 575 C C . VAL A 1 74 ? -1.540 0.125 -5.500 1.00 96.06 74 VAL A C 1
ATOM 577 O O . VAL A 1 74 ? -0.555 0.306 -6.216 1.00 96.06 74 VAL A O 1
ATOM 580 N N . GLN A 1 75 ? -2.035 -1.094 -5.278 1.00 95.38 75 GLN A N 1
ATOM 581 C CA . GLN A 1 75 ? -1.465 -2.300 -5.883 1.00 95.38 75 GLN A CA 1
ATOM 582 C C . GLN A 1 75 ? -1.537 -2.259 -7.412 1.00 95.38 75 GLN A C 1
ATOM 584 O O . GLN A 1 75 ? -0.550 -2.587 -8.073 1.00 95.38 75 GLN A O 1
ATOM 589 N N . SER A 1 76 ? -2.666 -1.815 -7.973 1.00 96.88 76 SER A N 1
ATOM 590 C CA . SER A 1 76 ? -2.812 -1.647 -9.422 1.00 96.88 76 SER A CA 1
ATOM 591 C C . SER A 1 76 ? -1.824 -0.616 -9.971 1.00 96.88 76 SER A C 1
ATOM 593 O O . SER A 1 76 ? -1.116 -0.898 -10.937 1.00 96.88 76 SER A O 1
ATOM 595 N N . LEU A 1 77 ? -1.715 0.549 -9.324 1.00 94.94 77 LEU A N 1
ATOM 596 C CA . LEU A 1 77 ? -0.807 1.621 -9.743 1.00 94.94 77 LEU A CA 1
ATOM 597 C C . LEU A 1 77 ? 0.661 1.180 -9.717 1.00 94.94 77 LEU A C 1
ATOM 599 O O . LEU A 1 77 ? 1.417 1.468 -10.645 1.00 94.94 77 LEU A O 1
ATOM 603 N N . LEU A 1 78 ? 1.072 0.449 -8.677 1.00 94.31 78 LEU A N 1
ATOM 604 C CA . LEU A 1 78 ? 2.429 -0.089 -8.578 1.00 94.31 78 LEU A CA 1
ATOM 605 C C . LEU A 1 78 ? 2.708 -1.155 -9.646 1.00 94.31 78 LEU A C 1
ATOM 607 O O . LEU A 1 78 ? 3.818 -1.206 -10.178 1.00 94.31 78 LEU A O 1
ATOM 611 N N . ALA A 1 79 ? 1.721 -1.988 -9.984 1.00 94.50 79 ALA A N 1
ATOM 612 C CA . ALA A 1 79 ? 1.857 -2.987 -11.040 1.00 94.50 79 ALA A CA 1
ATOM 613 C C . ALA A 1 79 ? 2.011 -2.342 -12.426 1.00 94.50 79 ALA A C 1
ATOM 615 O O . ALA A 1 79 ? 2.876 -2.753 -13.205 1.00 94.50 79 ALA A O 1
ATOM 616 N N . ASP A 1 80 ? 1.212 -1.316 -12.719 1.00 94.00 80 ASP A N 1
ATOM 617 C CA . ASP A 1 80 ? 1.313 -0.563 -13.968 1.00 94.00 80 ASP A CA 1
ATOM 618 C C . ASP A 1 80 ? 2.655 0.162 -14.066 1.00 94.00 80 ASP A C 1
ATOM 620 O O . ASP A 1 80 ? 3.360 0.028 -15.065 1.00 94.00 80 ASP A O 1
ATOM 624 N N . TRP A 1 81 ? 3.087 0.818 -12.990 1.00 91.00 81 TRP A N 1
ATOM 625 C CA . TRP A 1 81 ? 4.393 1.466 -12.967 1.00 91.00 81 TRP A CA 1
ATOM 626 C C . TRP A 1 81 ? 5.555 0.470 -13.125 1.00 91.00 81 TRP A C 1
ATOM 628 O O . TRP A 1 81 ? 6.508 0.739 -13.859 1.00 91.00 81 TRP A O 1
ATOM 638 N N . SER A 1 82 ? 5.479 -0.711 -12.504 1.00 92.50 82 SER A N 1
ATOM 639 C CA . SER A 1 82 ? 6.481 -1.768 -12.698 1.00 92.50 82 SER A CA 1
ATOM 640 C C . SER A 1 82 ? 6.596 -2.178 -14.170 1.00 92.50 82 SER A C 1
ATOM 642 O O . SER A 1 82 ? 7.705 -2.370 -14.678 1.00 92.50 82 SER A O 1
ATOM 644 N N . ARG A 1 83 ? 5.460 -2.257 -14.874 1.00 94.94 83 ARG A N 1
ATOM 645 C CA . ARG A 1 83 ? 5.414 -2.543 -16.311 1.00 94.94 83 ARG A CA 1
ATOM 646 C C . ARG A 1 83 ? 6.076 -1.431 -17.127 1.00 94.94 83 ARG A C 1
ATOM 648 O O . ARG A 1 83 ? 6.871 -1.744 -18.011 1.00 94.94 83 ARG A O 1
ATOM 655 N N . ASP A 1 84 ? 5.799 -0.169 -16.810 1.00 93.88 84 ASP A N 1
ATOM 656 C CA . ASP A 1 84 ? 6.402 0.983 -17.492 1.00 93.88 84 ASP A CA 1
ATOM 657 C C . ASP A 1 84 ? 7.933 0.972 -17.353 1.00 93.88 84 ASP A C 1
ATOM 659 O O . ASP A 1 84 ? 8.654 1.046 -18.348 1.00 93.88 84 ASP A O 1
ATOM 663 N N . VAL A 1 85 ? 8.447 0.762 -16.136 1.00 92.94 85 VAL A N 1
ATOM 664 C CA . VAL A 1 85 ? 9.898 0.685 -15.877 1.00 92.94 85 VAL A CA 1
ATOM 665 C C . VAL A 1 85 ? 10.548 -0.462 -16.656 1.00 92.94 85 VAL A C 1
ATOM 667 O O . VAL A 1 85 ? 11.635 -0.304 -17.216 1.00 92.94 85 VAL A O 1
ATOM 670 N N . GLN A 1 86 ? 9.898 -1.626 -16.734 1.00 94.88 86 GLN A N 1
ATOM 671 C CA . GLN A 1 86 ? 10.404 -2.751 -17.526 1.00 94.88 86 GLN A CA 1
ATOM 672 C C . GLN A 1 86 ? 10.502 -2.404 -19.019 1.00 94.88 86 GLN A C 1
ATOM 674 O O . GLN A 1 86 ? 11.495 -2.750 -19.664 1.00 94.88 86 GLN A O 1
ATOM 679 N N . GLN A 1 87 ? 9.507 -1.702 -19.568 1.00 95.56 87 GLN A N 1
ATOM 680 C CA . GLN A 1 87 ? 9.521 -1.257 -20.964 1.00 95.56 87 GLN A CA 1
ATOM 681 C C . GLN A 1 87 ? 10.633 -0.233 -21.223 1.00 95.56 87 GLN A C 1
ATOM 683 O O . GLN A 1 87 ? 11.371 -0.359 -22.206 1.00 95.56 87 GLN A O 1
ATOM 688 N N . GLU A 1 88 ? 10.814 0.732 -20.319 1.00 94.94 88 GLU A N 1
ATOM 689 C CA . GLU A 1 88 ? 11.893 1.720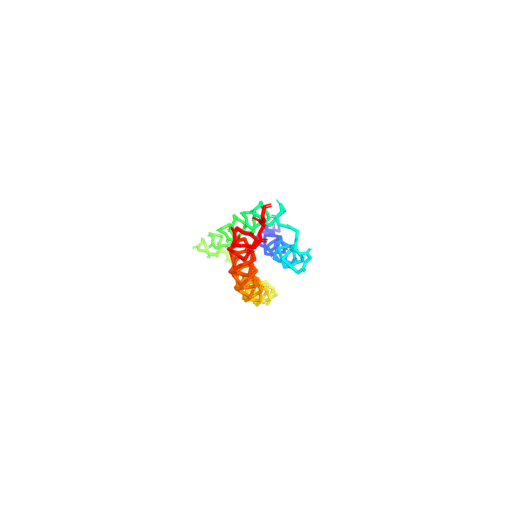 -20.404 1.00 94.94 88 GLU A CA 1
ATOM 690 C C . GLU A 1 88 ? 13.277 1.054 -20.381 1.00 94.94 88 GLU A C 1
ATOM 692 O O . GLU A 1 88 ? 14.131 1.368 -21.213 1.00 94.94 88 GLU A O 1
ATOM 697 N N . LEU A 1 89 ? 13.496 0.066 -19.508 1.00 95.00 89 LEU A N 1
ATOM 698 C CA . LEU A 1 89 ? 14.757 -0.682 -19.447 1.00 95.00 89 LEU A CA 1
ATOM 699 C C . LEU A 1 89 ? 15.052 -1.461 -20.735 1.00 95.00 89 LEU A C 1
ATOM 701 O O . LEU A 1 89 ? 16.210 -1.543 -21.161 1.00 95.00 89 LEU A O 1
ATOM 705 N N . VAL A 1 90 ? 14.031 -2.038 -21.374 1.00 95.38 90 VAL A N 1
ATOM 706 C CA . VAL A 1 90 ? 14.191 -2.695 -22.680 1.00 95.38 90 VAL A CA 1
ATOM 707 C C . VAL A 1 90 ? 14.624 -1.676 -23.734 1.00 95.38 90 VAL A C 1
ATOM 709 O O . VAL A 1 90 ? 15.592 -1.931 -24.455 1.00 95.38 90 VAL A O 1
ATOM 712 N N . SER A 1 91 ? 13.974 -0.512 -23.777 1.00 94.62 91 SER A N 1
ATOM 713 C CA . SER A 1 91 ? 14.317 0.579 -24.698 1.00 94.62 91 SER A CA 1
ATOM 714 C C . SER A 1 91 ? 15.753 1.078 -24.490 1.00 94.62 91 SER A C 1
ATOM 716 O O . SER A 1 91 ? 16.538 1.150 -25.437 1.00 94.62 91 SER A O 1
ATOM 718 N N . ILE A 1 92 ? 16.163 1.310 -23.238 1.00 94.81 92 ILE A N 1
ATOM 719 C CA . ILE A 1 92 ? 17.537 1.706 -22.889 1.00 94.81 92 ILE A CA 1
ATOM 720 C C . ILE A 1 92 ? 18.550 0.663 -23.376 1.00 94.81 92 ILE A C 1
ATOM 722 O O . ILE A 1 92 ? 19.574 1.009 -23.967 1.00 94.81 92 ILE A O 1
ATOM 726 N N . ASN A 1 93 ? 18.273 -0.627 -23.176 1.00 94.19 93 ASN A N 1
ATOM 727 C CA . ASN A 1 93 ? 19.158 -1.695 -23.640 1.00 94.19 93 ASN A CA 1
ATOM 728 C C . ASN A 1 93 ? 19.263 -1.757 -25.168 1.00 94.19 93 ASN A C 1
ATOM 730 O O . ASN A 1 93 ? 20.355 -1.981 -25.696 1.00 94.19 93 ASN A O 1
ATOM 734 N N . GLN A 1 94 ? 18.155 -1.555 -25.882 1.00 93.12 94 GLN A N 1
ATOM 735 C CA . GLN A 1 94 ? 18.155 -1.474 -27.343 1.00 93.12 94 GLN A CA 1
ATOM 736 C C . GLN A 1 94 ? 18.989 -0.282 -27.824 1.00 93.12 94 GLN A C 1
ATOM 738 O O . GLN A 1 94 ? 19.872 -0.460 -28.664 1.00 93.12 94 GLN A O 1
ATOM 743 N N . ASN A 1 95 ? 18.804 0.893 -27.219 1.00 92.62 95 ASN A N 1
ATOM 744 C CA . ASN A 1 95 ? 19.583 2.091 -27.530 1.00 92.62 95 ASN A CA 1
ATOM 745 C C . ASN A 1 95 ? 21.079 1.875 -27.279 1.00 92.62 95 ASN A C 1
ATOM 747 O O . ASN A 1 95 ? 21.899 2.175 -28.142 1.00 92.62 95 ASN A O 1
ATOM 751 N N . ASN A 1 96 ? 21.448 1.259 -26.155 1.00 93.38 96 ASN A N 1
ATOM 752 C CA . ASN A 1 96 ? 22.842 0.935 -25.850 1.00 93.38 96 ASN A CA 1
ATOM 753 C C . ASN A 1 96 ? 23.467 -0.027 -26.870 1.00 93.38 96 ASN A C 1
ATOM 755 O O . ASN A 1 96 ? 24.652 0.095 -27.186 1.00 93.38 96 ASN A O 1
ATOM 759 N N . ARG A 1 97 ? 22.696 -0.987 -27.398 1.00 93.12 97 ARG A N 1
ATOM 760 C CA . ARG A 1 97 ? 23.165 -1.874 -28.475 1.00 93.12 97 ARG A CA 1
ATOM 761 C C . ARG A 1 97 ? 23.393 -1.102 -29.771 1.00 93.12 97 ARG A C 1
ATOM 763 O O . ARG A 1 97 ? 24.422 -1.311 -30.409 1.00 93.12 97 ARG A O 1
ATOM 770 N N . LEU A 1 98 ? 22.477 -0.204 -30.136 1.00 92.38 98 LEU A N 1
ATOM 771 C CA . LEU A 1 98 ? 22.626 0.645 -31.320 1.00 92.38 98 LEU A CA 1
ATOM 772 C C . LEU A 1 98 ? 23.859 1.545 -31.197 1.00 92.38 98 LEU A C 1
ATOM 774 O O . LEU A 1 98 ? 24.696 1.532 -32.091 1.00 92.38 98 LEU A O 1
ATOM 778 N N . ILE A 1 99 ? 24.031 2.232 -30.065 1.00 93.44 99 ILE A N 1
ATOM 779 C CA . ILE A 1 99 ? 25.214 3.059 -29.784 1.00 93.44 99 ILE A CA 1
ATOM 780 C C . ILE A 1 99 ? 26.489 2.227 -29.965 1.00 93.44 99 ILE A C 1
ATOM 782 O O . ILE A 1 99 ? 27.324 2.570 -30.784 1.00 93.44 99 ILE A O 1
ATOM 786 N N . LYS A 1 100 ? 26.613 1.060 -29.324 1.00 91.38 100 LYS A N 1
ATOM 787 C CA . LYS A 1 100 ? 27.800 0.196 -29.497 1.00 91.38 100 LYS A CA 1
ATOM 788 C C . LYS A 1 100 ? 28.047 -0.266 -30.937 1.00 91.38 100 LYS A C 1
ATOM 790 O O . LYS A 1 100 ? 29.181 -0.576 -31.276 1.00 91.38 100 LYS A O 1
ATOM 795 N N . THR A 1 101 ? 26.998 -0.368 -31.750 1.00 89.88 101 THR A N 1
ATOM 796 C CA . THR A 1 101 ? 27.100 -0.827 -33.144 1.00 89.88 101 THR A CA 1
ATOM 797 C C . THR A 1 101 ? 27.499 0.306 -34.090 1.00 89.88 101 THR A C 1
ATOM 799 O O . THR A 1 101 ? 28.170 0.055 -35.086 1.00 89.88 101 THR A O 1
ATOM 802 N N . TYR A 1 102 ? 27.082 1.540 -33.792 1.00 86.50 102 TYR A N 1
ATOM 803 C CA . TYR A 1 102 ? 27.181 2.681 -34.708 1.00 86.50 102 TYR A CA 1
ATOM 804 C C . TYR A 1 102 ? 28.045 3.842 -34.191 1.00 86.50 102 TYR A C 1
ATOM 806 O O . TYR A 1 102 ? 28.299 4.785 -34.937 1.00 86.50 102 TYR A O 1
ATOM 814 N N . SER A 1 103 ? 28.510 3.800 -32.943 1.00 66.62 103 SER A N 1
ATOM 815 C CA . SER A 1 103 ? 29.560 4.686 -32.439 1.00 66.62 103 SER A CA 1
ATOM 816 C C . SER A 1 103 ? 30.915 4.188 -32.948 1.00 66.62 103 SER A C 1
ATOM 818 O O . SER A 1 103 ? 31.432 3.192 -32.445 1.00 66.62 103 SER A O 1
ATOM 820 N N . LEU A 1 104 ? 31.424 4.862 -33.986 1.00 56.81 104 LEU A N 1
ATOM 821 C CA . LEU A 1 104 ? 32.804 4.775 -34.487 1.00 56.81 104 LEU A CA 1
ATOM 822 C C . LEU A 1 104 ? 33.810 5.270 -33.441 1.00 56.81 104 LEU A C 1
ATOM 824 O O . LEU A 1 104 ? 33.520 6.314 -32.811 1.00 56.81 104 LEU A O 1
#

Foldseek 3Di:
DPDCVLVVLLVVLLVLLVVLLVCLVVVVVVVNVVSVVVNVVSVVVNVVCVVVPDDDDPVSVVSVVVSVVSVVVSVVSVVVVVVVVVVVVVVVVVVVVVCVVPVD

Nearest PDB structures (foldseek):
  6ch2-assembly2_E  TM=8.396E-01  e=3.493E-01  Salmonella enterica subsp. enterica serovar Typhimurium str. LT2
  6ch2-assembly3_F  TM=8.148E-01  e=1.067E+00  Salmonella enterica subsp. enterica serovar Typhimurium str. LT2
  6ch2-assembly1_D  TM=6.364E-01  e=7.825E-01  Salmonella enterica subsp. enterica serovar Typhimurium str. LT2

Sequence (104 aa):
MPDNKLADKVLELARLAEEVRTCVVERKFDALAPLSAQQELCLETVLLAVRQGESLSGEDRQILQTVLTQREEVQSLLADWSRDVQQELVSINQNNRLIKTYSL